Protein AF-A0A177B6X5-F1 (afdb_monomer_lite)

Radius of gyration: 15.67 Å; chains: 1; bounding box: 40×33×41 Å

InterPro domains:
  IPR001781 Zinc finger, LIM-type [PF00412] (21-70)
  IPR001781 Zinc finger, LIM-type [PS50023] (19-98)
  IPR001781 Zinc finger, LIM-type [SM00132] (20-82)
  IPR047172 Ajuba-like [PTHR24219] (16-93)

pLDDT: mean 72.61, std 14.06, range [36.62, 90.25]

Organism: NCBI:txid1819745

Structure (mmCIF, N/CA/C/O backbone):
data_AF-A0A177B6X5-F1
#
_entry.id   AF-A0A177B6X5-F1
#
loop_
_atom_site.group_PDB
_atom_site.id
_atom_site.type_symbol
_atom_site.label_atom_id
_atom_site.label_alt_id
_atom_site.label_comp_id
_atom_site.label_asym_id
_atom_site.label_entity_id
_atom_site.label_seq_id
_atom_site.pdbx_PDB_ins_code
_atom_site.Cartn_x
_atom_site.Cartn_y
_atom_site.Cartn_z
_atom_site.occupancy
_atom_site.B_iso_or_equiv
_atom_site.auth_seq_id
_atom_site.auth_comp_id
_atom_site.auth_asym_id
_atom_site.auth_atom_id
_atom_site.pdbx_PDB_model_num
ATOM 1 N N . MET A 1 1 ? -4.250 -20.532 -5.110 1.00 36.62 1 MET A N 1
ATOM 2 C CA . MET A 1 1 ? -3.025 -20.777 -5.907 1.00 36.62 1 MET A CA 1
ATOM 3 C C . MET A 1 1 ? -2.507 -19.442 -6.436 1.00 36.62 1 MET A C 1
ATOM 5 O O . MET A 1 1 ? -3.036 -18.935 -7.416 1.00 36.62 1 MET A O 1
ATOM 9 N N . ARG A 1 2 ? -1.559 -18.801 -5.737 1.00 36.91 2 ARG A N 1
ATOM 10 C CA . ARG A 1 2 ? -0.996 -17.506 -6.157 1.00 36.91 2 ARG A CA 1
ATOM 11 C C . ARG A 1 2 ? -0.035 -17.756 -7.324 1.00 36.91 2 ARG A C 1
ATOM 13 O O . ARG A 1 2 ? 1.074 -18.230 -7.109 1.00 36.91 2 ARG A O 1
ATOM 20 N N . ARG A 1 3 ? -0.489 -17.509 -8.558 1.00 40.50 3 ARG A N 1
ATOM 21 C CA . ARG A 1 3 ? 0.345 -17.580 -9.767 1.00 40.50 3 ARG A CA 1
ATOM 22 C C . ARG A 1 3 ? 1.427 -16.503 -9.676 1.00 40.50 3 ARG A C 1
ATOM 24 O O . ARG A 1 3 ? 1.149 -15.323 -9.865 1.00 40.50 3 ARG A O 1
ATOM 31 N N . ILE A 1 4 ? 2.649 -16.907 -9.345 1.00 39.78 4 ILE A N 1
ATOM 32 C CA . ILE A 1 4 ? 3.830 -16.055 -9.464 1.00 39.78 4 ILE A CA 1
ATOM 33 C C . ILE A 1 4 ? 4.163 -16.004 -10.958 1.00 39.78 4 ILE A C 1
ATOM 35 O O . ILE A 1 4 ? 4.698 -16.960 -11.511 1.00 39.78 4 ILE A O 1
ATOM 39 N N . LEU A 1 5 ? 3.785 -14.915 -11.629 1.00 44.38 5 LEU A N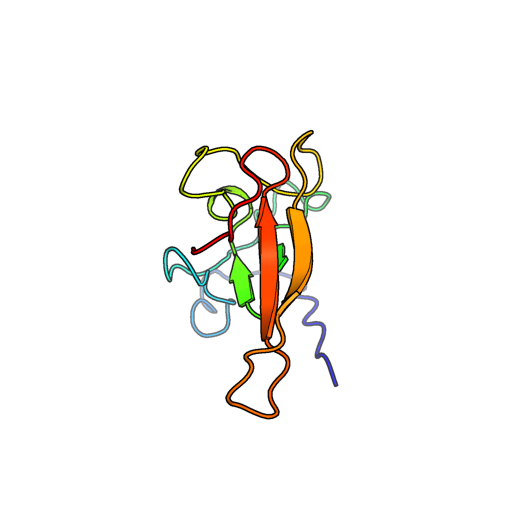 1
ATOM 40 C CA . LEU A 1 5 ? 4.213 -14.649 -13.000 1.00 44.38 5 LEU A CA 1
ATOM 41 C C . LEU A 1 5 ? 5.642 -14.097 -12.946 1.00 44.38 5 LEU A C 1
ATOM 43 O O . LEU A 1 5 ? 5.855 -12.919 -12.662 1.00 44.38 5 LEU A O 1
ATOM 47 N N . ILE A 1 6 ? 6.623 -14.973 -13.162 1.00 44.53 6 ILE A N 1
ATOM 48 C CA . ILE A 1 6 ? 8.006 -14.577 -13.432 1.00 44.53 6 ILE A CA 1
ATOM 49 C C . ILE A 1 6 ? 8.035 -14.129 -14.896 1.00 44.53 6 ILE A C 1
ATOM 51 O O . ILE A 1 6 ? 8.151 -14.954 -15.798 1.00 44.53 6 ILE A O 1
ATOM 55 N N . PHE A 1 7 ? 7.866 -12.831 -15.151 1.00 49.38 7 PHE A N 1
ATOM 56 C CA . PHE A 1 7 ? 8.019 -12.292 -16.502 1.00 49.38 7 PHE A CA 1
ATOM 57 C C . PHE A 1 7 ?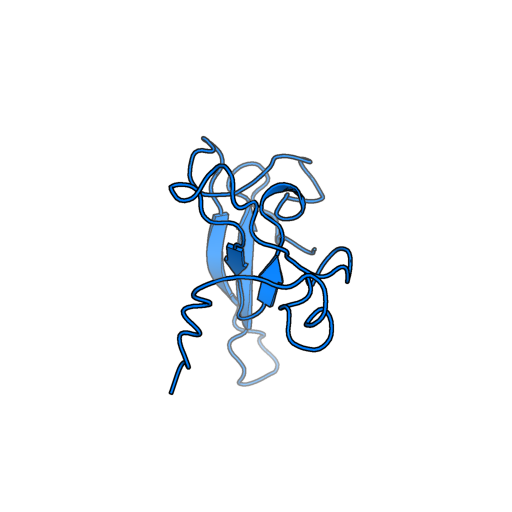 9.509 -12.277 -16.865 1.00 49.38 7 PHE A C 1
ATOM 59 O O . PHE A 1 7 ? 10.258 -11.383 -16.470 1.00 49.38 7 PHE A O 1
ATOM 66 N N . CYS A 1 8 ? 9.944 -13.307 -17.588 1.00 40.31 8 CYS A N 1
ATOM 67 C CA . CYS A 1 8 ? 11.236 -13.347 -18.253 1.00 40.31 8 CYS A CA 1
ATOM 68 C C . CYS A 1 8 ? 11.077 -12.708 -19.642 1.00 40.31 8 CYS A C 1
ATOM 70 O O . CYS A 1 8 ? 10.379 -13.254 -20.487 1.00 40.31 8 CYS A O 1
ATOM 72 N N . SER A 1 9 ? 11.734 -11.563 -19.846 1.00 60.78 9 SER A N 1
ATOM 73 C CA . SER A 1 9 ? 12.006 -10.914 -21.141 1.00 60.78 9 SER A CA 1
ATOM 74 C C . SER A 1 9 ? 10.838 -10.278 -21.927 1.00 60.78 9 SER A C 1
ATOM 76 O O . SER A 1 9 ? 9.956 -10.952 -22.431 1.00 60.78 9 SER A O 1
ATOM 78 N N . LEU A 1 10 ? 10.962 -8.954 -22.118 1.00 58.59 10 LEU A N 1
ATOM 79 C CA . LEU A 1 10 ? 10.529 -8.132 -23.265 1.00 58.59 10 LEU A CA 1
ATOM 80 C C . LEU A 1 10 ? 9.077 -8.236 -23.781 1.00 58.59 10 LEU A C 1
ATOM 82 O O . LEU A 1 10 ? 8.710 -9.168 -24.482 1.00 58.59 10 LEU A O 1
ATOM 86 N N . THR A 1 11 ? 8.312 -7.155 -23.613 1.00 45.25 11 THR A N 1
ATOM 87 C CA . THR A 1 11 ? 7.782 -6.271 -24.683 1.00 45.25 11 THR A CA 1
ATOM 88 C C . THR A 1 11 ? 6.737 -5.335 -24.066 1.00 45.25 11 THR A C 1
ATOM 90 O O . THR A 1 11 ? 5.945 -5.720 -23.212 1.00 45.25 11 THR A O 1
ATOM 93 N N . ILE A 1 12 ? 6.740 -4.070 -24.483 1.00 52.19 12 ILE A N 1
ATOM 94 C CA . ILE A 1 12 ? 5.847 -2.991 -24.016 1.00 52.19 12 ILE A CA 1
ATOM 95 C C . ILE A 1 12 ? 4.348 -3.246 -24.346 1.00 52.19 12 ILE A C 1
ATOM 97 O O . ILE A 1 12 ? 3.489 -2.424 -24.042 1.00 52.19 12 ILE A O 1
ATOM 101 N N . SER A 1 13 ? 4.015 -4.398 -24.941 1.00 45.38 13 SER A N 1
ATOM 102 C CA . SER A 1 13 ? 2.703 -4.754 -25.498 1.00 45.38 13 SER A CA 1
ATOM 103 C C . SER A 1 13 ? 1.706 -5.402 -24.527 1.00 45.38 13 SER A C 1
ATOM 105 O O . SER A 1 13 ? 0.541 -5.544 -24.881 1.00 45.38 13 SER A O 1
ATOM 107 N N . GLU A 1 14 ? 2.094 -5.752 -23.299 1.00 53.81 14 GLU A N 1
ATOM 108 C CA . GLU A 1 14 ? 1.218 -6.456 -22.338 1.00 53.81 14 GLU A CA 1
ATOM 109 C C . GLU A 1 14 ? 0.696 -5.541 -21.207 1.00 53.81 14 GLU A C 1
ATOM 111 O O . GLU A 1 14 ? 0.477 -5.967 -20.072 1.00 53.81 14 GLU A O 1
ATOM 116 N N . SER A 1 15 ? 0.421 -4.264 -21.503 1.00 53.88 15 SER A N 1
ATOM 117 C CA . SER A 1 15 ? -0.293 -3.362 -20.576 1.00 53.88 15 SER A CA 1
ATOM 118 C C . SER A 1 15 ? -1.672 -3.899 -20.152 1.00 53.88 15 SER A C 1
ATOM 120 O O . SER A 1 15 ? -2.189 -3.512 -19.104 1.00 53.88 15 SER A O 1
ATOM 122 N N . LYS A 1 16 ? -2.252 -4.833 -20.924 1.00 57.84 16 LYS A N 1
ATOM 123 C CA . LYS A 1 16 ? -3.514 -5.521 -20.605 1.00 57.84 16 LYS A CA 1
ATOM 124 C C . LYS A 1 16 ? -3.442 -6.418 -19.365 1.00 57.84 16 LYS A C 1
ATOM 126 O O . LYS A 1 16 ? -4.467 -6.578 -18.708 1.00 57.84 16 LYS A O 1
ATOM 131 N N . PHE A 1 17 ? -2.276 -6.978 -19.038 1.00 68.56 17 PHE A N 1
ATOM 132 C CA . PHE A 1 17 ? -2.121 -7.940 -17.934 1.00 68.56 17 PHE A CA 1
ATOM 133 C C . PHE A 1 17 ? -1.238 -7.431 -16.793 1.00 68.56 17 PHE A C 1
ATOM 135 O O . PHE A 1 17 ? -1.098 -8.104 -15.768 1.00 68.56 17 PHE A O 1
ATOM 142 N N . ALA A 1 18 ? -0.658 -6.238 -16.938 1.00 76.69 18 ALA A N 1
ATOM 143 C CA . ALA A 1 18 ? 0.075 -5.601 -15.858 1.00 76.69 18 ALA A CA 1
ATOM 144 C C . ALA A 1 18 ? -0.868 -5.306 -14.670 1.00 76.69 18 ALA A C 1
ATOM 146 O O . ALA A 1 18 ? -1.964 -4.770 -14.873 1.00 76.69 18 ALA A O 1
ATOM 147 N N . PRO A 1 19 ? -0.461 -5.620 -13.424 1.00 84.00 19 PRO A N 1
ATOM 148 C CA . PRO A 1 19 ? -1.225 -5.230 -12.245 1.00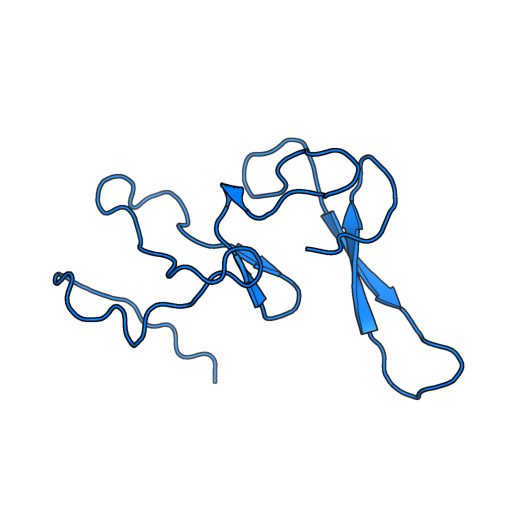 84.00 19 PRO A CA 1
ATOM 149 C C . PRO A 1 19 ? -1.360 -3.707 -12.219 1.00 84.00 19 PRO A C 1
ATOM 151 O O . PRO A 1 19 ? -0.395 -2.983 -12.476 1.00 84.00 19 PRO A O 1
ATOM 154 N N . LYS A 1 20 ? -2.559 -3.216 -11.914 1.00 87.12 20 LYS A N 1
ATOM 155 C CA . LYS A 1 20 ? -2.837 -1.781 -11.825 1.00 87.12 20 LYS A CA 1
ATOM 156 C C . LYS A 1 20 ? -2.712 -1.323 -10.386 1.00 87.12 20 LYS A C 1
ATOM 158 O O . LYS A 1 20 ? -3.189 -2.000 -9.478 1.00 87.12 20 LYS A O 1
ATOM 163 N N . CYS A 1 21 ? -2.113 -0.158 -10.180 1.00 89.50 21 CYS A N 1
ATOM 164 C CA . CYS A 1 21 ? -2.074 0.439 -8.858 1.00 89.50 21 CYS A CA 1
ATOM 165 C C . CYS A 1 21 ? -3.489 0.810 -8.411 1.00 89.50 21 CYS A C 1
ATOM 167 O O . CYS A 1 21 ? -4.224 1.492 -9.124 1.00 89.50 21 CYS A O 1
ATOM 169 N N . PHE A 1 22 ? -3.870 0.404 -7.203 1.00 90.00 22 PHE A N 1
ATOM 170 C CA . PHE A 1 22 ? -5.192 0.704 -6.671 1.00 90.00 22 PHE A CA 1
ATOM 171 C C . PHE A 1 22 ? -5.421 2.210 -6.475 1.00 90.00 22 PHE A C 1
ATOM 173 O O . PHE A 1 22 ? -6.551 2.657 -6.656 1.00 90.00 22 PHE A O 1
ATOM 180 N N . LYS A 1 23 ? -4.366 2.987 -6.190 1.00 89.19 23 LYS A N 1
ATOM 181 C CA . LYS A 1 23 ? -4.431 4.443 -6.004 1.00 89.19 23 LYS A CA 1
ATOM 182 C C . LYS A 1 23 ? -4.566 5.207 -7.324 1.00 89.19 23 LYS A C 1
ATOM 184 O O . LYS A 1 23 ? -5.592 5.824 -7.574 1.00 89.19 23 LYS A O 1
ATOM 189 N N . CYS A 1 24 ? -3.548 5.155 -8.187 1.00 90.25 24 CYS A N 1
ATOM 190 C CA . CYS A 1 24 ? -3.515 5.958 -9.418 1.00 90.25 24 CYS A CA 1
ATOM 191 C C . CYS A 1 24 ? -4.154 5.277 -10.637 1.00 90.25 24 CYS A C 1
ATOM 193 O O . CYS A 1 24 ? -4.276 5.910 -11.675 1.00 90.25 24 CYS A O 1
ATOM 195 N N . LYS A 1 25 ? -4.555 4.002 -10.532 1.00 89.19 25 LYS A N 1
ATOM 196 C CA . LYS A 1 25 ? -5.153 3.177 -11.605 1.00 89.19 25 LYS A CA 1
ATOM 197 C C . LYS A 1 25 ? -4.245 2.872 -12.805 1.00 89.19 25 LYS A C 1
ATOM 199 O O . LYS A 1 25 ? -4.631 2.067 -13.653 1.00 89.19 25 LYS A O 1
ATOM 204 N N . GLU A 1 26 ? -3.030 3.407 -12.822 1.00 87.81 26 GLU A N 1
ATOM 205 C CA . GLU A 1 26 ? -2.020 3.142 -13.847 1.00 87.81 26 GLU A CA 1
ATOM 206 C C . GLU A 1 26 ? -1.347 1.765 -13.674 1.00 87.81 26 GLU A C 1
ATOM 208 O O . GLU A 1 26 ? -1.237 1.257 -12.547 1.00 87.81 26 GLU A O 1
ATOM 213 N N . PRO A 1 27 ? -0.876 1.134 -14.769 1.00 85.38 27 PRO A N 1
ATOM 214 C CA . PRO A 1 27 ? -0.155 -0.132 -14.709 1.00 85.38 27 PRO A CA 1
ATOM 215 C C . PRO A 1 27 ? 1.173 -0.001 -13.945 1.00 85.38 27 PRO A C 1
ATOM 217 O O . PRO A 1 27 ? 1.900 0.990 -14.048 1.00 85.38 27 PRO A O 1
ATOM 220 N N . ILE A 1 28 ? 1.524 -1.033 -13.177 1.00 84.81 28 ILE A N 1
ATOM 221 C CA . ILE A 1 28 ? 2.797 -1.115 -12.457 1.00 84.81 28 ILE A CA 1
ATOM 222 C C . ILE A 1 28 ? 3.807 -1.859 -13.330 1.00 84.81 28 ILE A C 1
ATOM 224 O O . ILE A 1 28 ? 3.814 -3.090 -13.386 1.00 84.81 28 ILE A O 1
ATOM 228 N N . ILE A 1 29 ? 4.659 -1.099 -14.019 1.00 80.88 29 ILE A N 1
ATOM 229 C CA . ILE A 1 29 ? 5.672 -1.632 -14.936 1.00 80.88 29 ILE A CA 1
ATOM 230 C C . ILE A 1 29 ? 7.015 -1.759 -14.198 1.00 80.88 29 ILE A C 1
ATOM 232 O O . ILE A 1 29 ? 7.517 -0.754 -13.684 1.00 80.88 29 ILE A O 1
ATOM 236 N N . PRO A 1 30 ? 7.629 -2.957 -14.141 1.00 72.06 30 PRO A N 1
ATOM 237 C CA . PRO A 1 30 ? 8.947 -3.123 -13.545 1.00 72.06 30 PRO A CA 1
ATOM 238 C C . PRO A 1 30 ? 10.019 -2.340 -14.304 1.00 72.06 30 PRO A C 1
ATOM 240 O O . PRO A 1 30 ? 10.164 -2.480 -15.520 1.00 72.06 30 PRO A O 1
ATOM 243 N N . LYS A 1 31 ? 10.815 -1.539 -13.589 1.00 68.62 31 LYS A N 1
ATOM 244 C CA . LYS A 1 31 ? 11.972 -0.856 -14.181 1.00 68.62 31 LYS A CA 1
ATOM 245 C C . LYS A 1 31 ? 13.093 -1.880 -14.384 1.00 68.62 31 LYS A C 1
ATOM 247 O O . LYS A 1 31 ? 13.696 -2.344 -13.422 1.00 68.62 31 LYS A O 1
ATOM 252 N N . LEU A 1 32 ? 13.396 -2.213 -15.641 1.00 65.62 32 LEU A N 1
ATOM 253 C CA . LEU A 1 32 ? 14.388 -3.239 -16.011 1.00 65.62 32 LEU A CA 1
ATOM 254 C C . LEU A 1 32 ? 15.808 -2.965 -15.486 1.00 65.62 32 LEU A C 1
ATOM 256 O O . LEU A 1 32 ? 16.599 -3.898 -15.347 1.00 65.62 32 LEU A O 1
ATOM 260 N N . MET A 1 33 ? 16.126 -1.697 -15.209 1.00 60.81 33 MET A N 1
ATOM 261 C CA . MET A 1 33 ? 17.455 -1.269 -14.770 1.00 60.81 33 MET A CA 1
ATOM 262 C C . MET A 1 33 ? 17.760 -1.622 -13.310 1.00 60.81 33 MET A C 1
ATOM 264 O O . MET A 1 33 ? 18.927 -1.658 -12.943 1.00 60.81 33 MET A O 1
ATOM 268 N N . ASP A 1 34 ? 16.749 -1.903 -12.482 1.00 62.69 34 ASP A N 1
ATOM 269 C CA . ASP A 1 34 ? 16.930 -2.060 -11.034 1.00 62.69 34 ASP A CA 1
ATOM 270 C C . ASP A 1 34 ? 16.267 -3.358 -10.544 1.00 62.69 34 ASP A C 1
ATOM 272 O O . ASP A 1 34 ? 15.302 -3.362 -9.780 1.00 62.69 34 ASP A O 1
ATOM 276 N N . ARG A 1 35 ? 16.781 -4.499 -11.034 1.00 63.22 35 ARG A N 1
ATOM 277 C CA . ARG A 1 35 ? 16.234 -5.849 -10.766 1.00 63.22 35 ARG A CA 1
ATOM 278 C C . ARG A 1 35 ? 16.209 -6.224 -9.281 1.00 63.22 35 ARG A C 1
ATOM 280 O O . ARG A 1 35 ? 15.456 -7.112 -8.895 1.00 63.22 35 ARG A O 1
ATOM 287 N N . ASN A 1 36 ? 17.020 -5.554 -8.464 1.00 66.06 36 ASN A N 1
ATOM 288 C CA . ASN A 1 36 ? 17.126 -5.815 -7.030 1.00 66.06 36 ASN A CA 1
ATOM 289 C C . ASN A 1 36 ? 16.089 -5.052 -6.198 1.00 66.06 36 ASN A C 1
ATOM 291 O O . ASN A 1 36 ? 15.984 -5.300 -4.996 1.00 66.06 36 ASN A O 1
ATOM 295 N N . LYS A 1 37 ? 15.317 -4.138 -6.800 1.00 64.44 37 LYS A N 1
ATOM 296 C CA . LYS A 1 37 ? 14.256 -3.417 -6.095 1.00 64.44 37 LYS A CA 1
ATOM 297 C C . LYS A 1 37 ? 12.886 -3.974 -6.472 1.00 64.44 37 LYS A C 1
ATOM 299 O O . LYS A 1 37 ? 12.594 -4.145 -7.659 1.00 64.44 37 LYS A O 1
ATOM 304 N N . PRO A 1 38 ? 12.004 -4.228 -5.487 1.00 68.25 38 PRO A N 1
ATOM 305 C CA . PRO A 1 38 ? 10.623 -4.555 -5.798 1.00 68.25 38 PRO A CA 1
ATOM 306 C C . PRO A 1 38 ? 10.017 -3.406 -6.611 1.00 68.25 38 PRO A C 1
ATOM 308 O O . PRO A 1 38 ? 10.306 -2.244 -6.361 1.00 68.25 38 PRO A O 1
ATOM 311 N N . SER A 1 39 ? 9.196 -3.719 -7.611 1.00 74.56 39 SER A N 1
ATOM 312 C CA . SER A 1 39 ? 8.518 -2.692 -8.421 1.00 74.56 39 SER A CA 1
ATOM 313 C C . SER A 1 39 ? 7.103 -2.377 -7.922 1.00 74.56 39 SER A C 1
ATOM 315 O O . SER A 1 39 ? 6.511 -1.386 -8.341 1.00 74.56 39 SER A O 1
ATOM 317 N N . ARG A 1 40 ? 6.556 -3.210 -7.024 1.00 81.06 40 ARG A N 1
ATOM 318 C CA . ARG A 1 40 ? 5.193 -3.090 -6.488 1.00 81.06 40 ARG A CA 1
ATOM 319 C C . ARG A 1 40 ? 5.124 -3.457 -5.009 1.00 81.06 40 ARG A C 1
ATOM 321 O O . ARG A 1 40 ? 5.939 -4.247 -4.532 1.00 81.06 40 ARG A O 1
ATOM 328 N N . LEU A 1 41 ? 4.109 -2.941 -4.326 1.00 84.44 41 LEU A N 1
ATOM 329 C CA . LEU A 1 41 ? 3.727 -3.315 -2.965 1.00 84.44 41 LEU A CA 1
ATOM 330 C C . LEU A 1 41 ? 2.352 -3.977 -2.969 1.00 84.44 41 LEU A C 1
ATOM 332 O O . LEU A 1 41 ? 1.467 -3.557 -3.709 1.00 84.44 41 LEU A O 1
ATOM 336 N N . LEU A 1 42 ? 2.192 -4.998 -2.129 1.00 84.50 42 LEU A N 1
ATOM 337 C CA . LEU A 1 42 ? 0.923 -5.679 -1.887 1.00 84.50 42 LEU A CA 1
ATOM 338 C C . LEU A 1 42 ? 0.440 -5.326 -0.484 1.00 84.50 42 LEU A C 1
ATOM 340 O O . LEU A 1 42 ? 1.130 -5.613 0.494 1.00 84.50 42 LEU A O 1
ATOM 344 N N . ALA A 1 43 ? -0.738 -4.718 -0.387 1.00 81.69 43 ALA A N 1
ATOM 345 C CA . ALA A 1 43 ? -1.328 -4.310 0.881 1.00 81.69 43 ALA A CA 1
ATOM 346 C C . ALA A 1 43 ? -2.848 -4.505 0.827 1.00 81.69 43 ALA A C 1
ATOM 348 O O . ALA A 1 43 ? -3.487 -4.018 -0.102 1.00 81.69 43 ALA A O 1
ATOM 349 N N . LEU A 1 44 ? -3.425 -5.222 1.801 1.00 82.62 44 LEU A N 1
ATOM 350 C CA . LEU A 1 44 ? -4.863 -5.552 1.832 1.00 82.62 44 LEU A CA 1
ATOM 351 C C . LEU A 1 44 ? -5.365 -6.162 0.507 1.00 82.62 44 LEU A C 1
ATOM 353 O O . LEU A 1 44 ? -6.369 -5.721 -0.047 1.00 82.62 44 LEU A O 1
ATOM 357 N N . ASP A 1 45 ? -4.603 -7.119 -0.033 1.00 81.75 45 ASP A N 1
ATOM 358 C CA . ASP A 1 45 ? -4.854 -7.781 -1.326 1.00 81.75 45 ASP A CA 1
ATOM 359 C C . ASP A 1 45 ? -4.958 -6.833 -2.540 1.00 81.75 45 ASP A C 1
ATOM 361 O O . ASP A 1 45 ? -5.495 -7.196 -3.585 1.00 81.75 45 ASP A O 1
ATOM 365 N N . LYS A 1 46 ? -4.400 -5.622 -2.428 1.00 85.75 46 LYS A N 1
ATOM 366 C CA . LYS A 1 46 ? -4.320 -4.627 -3.502 1.00 85.75 46 LYS A CA 1
ATOM 367 C C . LYS A 1 46 ? -2.867 -4.334 -3.867 1.00 85.75 46 LYS A C 1
ATOM 369 O O . LYS A 1 46 ? -1.995 -4.285 -2.997 1.00 85.75 46 LYS A O 1
ATOM 374 N N . ASP A 1 47 ? -2.624 -4.104 -5.154 1.00 87.69 47 ASP A N 1
ATOM 375 C CA . ASP A 1 47 ? -1.321 -3.707 -5.686 1.00 87.69 47 ASP A CA 1
ATOM 376 C C . ASP A 1 47 ? -1.151 -2.180 -5.684 1.00 87.69 47 ASP A C 1
ATOM 378 O O . ASP A 1 47 ? -2.062 -1.428 -6.040 1.00 87.69 47 ASP A O 1
ATOM 382 N N . TYR A 1 48 ? 0.047 -1.708 -5.344 1.00 86.50 48 TYR A N 1
ATOM 383 C CA . TYR A 1 48 ? 0.412 -0.293 -5.367 1.00 86.50 48 TYR A CA 1
ATOM 384 C C . TYR A 1 48 ? 1.798 -0.081 -5.973 1.00 86.50 48 TYR A C 1
ATOM 386 O O . TYR A 1 48 ? 2.701 -0.903 -5.786 1.00 86.50 48 TYR A O 1
ATOM 394 N N . HIS A 1 49 ? 2.009 1.059 -6.640 1.00 87.56 49 HIS A N 1
ATOM 395 C CA . HIS A 1 49 ? 3.372 1.566 -6.813 1.00 87.56 49 HIS A CA 1
ATOM 396 C C . HIS A 1 49 ? 3.960 1.897 -5.439 1.00 87.56 49 HIS A C 1
ATOM 398 O O . HIS A 1 49 ? 3.246 2.377 -4.557 1.00 87.56 49 HIS A O 1
ATOM 404 N N . ILE A 1 50 ? 5.272 1.716 -5.283 1.00 83.88 50 ILE A N 1
ATOM 405 C CA . ILE A 1 50 ? 5.987 2.065 -4.044 1.00 83.88 50 ILE A CA 1
ATOM 406 C C . ILE A 1 50 ? 5.755 3.531 -3.658 1.00 83.88 50 ILE A C 1
ATOM 408 O O . ILE A 1 50 ? 5.469 3.835 -2.507 1.00 83.88 50 ILE A O 1
ATOM 412 N N . GLU A 1 51 ? 5.807 4.428 -4.641 1.00 83.44 51 GLU A N 1
ATOM 413 C CA . GLU A 1 51 ? 5.619 5.874 -4.459 1.00 83.44 51 GLU A CA 1
ATOM 414 C C . GLU A 1 51 ? 4.156 6.249 -4.168 1.00 83.44 51 GLU A C 1
ATOM 416 O O . GLU A 1 51 ? 3.867 7.257 -3.522 1.00 83.44 51 GLU A O 1
ATOM 421 N N . CYS A 1 52 ? 3.212 5.424 -4.631 1.00 87.19 52 CYS A N 1
ATOM 422 C CA . CYS A 1 52 ? 1.793 5.634 -4.373 1.00 87.19 52 CYS A CA 1
ATOM 423 C C . CYS A 1 52 ? 1.395 5.175 -2.968 1.00 87.19 52 CYS A C 1
ATOM 425 O O . CYS A 1 52 ? 0.420 5.704 -2.432 1.00 87.19 52 CYS A O 1
ATOM 427 N N . PHE A 1 53 ? 2.141 4.238 -2.367 1.00 86.88 53 PHE A N 1
ATOM 428 C CA . PHE A 1 53 ? 1.908 3.717 -1.021 1.00 86.88 53 PHE A CA 1
ATOM 429 C C . PHE A 1 53 ? 2.372 4.697 0.066 1.00 86.88 53 PHE A C 1
ATOM 431 O O . PHE A 1 53 ? 3.406 4.537 0.710 1.00 86.88 53 PHE A O 1
ATOM 438 N N . LYS A 1 54 ? 1.587 5.759 0.255 1.00 86.12 54 LYS A N 1
ATOM 439 C CA . LYS A 1 54 ? 1.806 6.802 1.261 1.00 86.12 54 LYS A CA 1
ATOM 440 C C . LYS A 1 54 ? 0.545 7.048 2.074 1.00 86.12 54 LYS A C 1
ATOM 442 O O . LYS A 1 54 ? -0.563 6.955 1.549 1.00 86.12 54 LYS A O 1
ATOM 447 N N . CYS A 1 55 ? 0.720 7.404 3.341 1.00 85.50 55 CYS A N 1
ATOM 448 C CA . CYS A 1 55 ? -0.396 7.808 4.188 1.00 85.50 55 CYS A CA 1
ATOM 449 C C . CYS A 1 55 ? -0.925 9.174 3.736 1.00 85.50 55 CYS A C 1
ATOM 451 O O . CYS A 1 55 ? -0.153 10.124 3.644 1.00 85.50 55 CYS A O 1
ATOM 453 N N . GLU A 1 56 ? -2.230 9.300 3.501 1.00 84.00 56 GLU A N 1
ATOM 454 C CA . GLU A 1 56 ? -2.836 10.565 3.058 1.00 84.00 56 GLU A CA 1
ATOM 455 C C . GLU A 1 56 ? -2.773 11.675 4.108 1.00 84.00 56 GLU A C 1
ATOM 457 O O . GLU A 1 56 ? -2.667 12.847 3.763 1.00 84.00 56 GLU A O 1
ATOM 462 N N . LYS A 1 57 ? -2.776 11.318 5.397 1.00 83.19 57 LYS A N 1
ATOM 463 C CA . LYS A 1 57 ? -2.749 12.304 6.484 1.00 83.19 57 LYS A CA 1
ATOM 464 C C . LYS A 1 57 ? -1.361 12.891 6.713 1.00 83.19 57 LYS A C 1
ATOM 466 O O . LYS A 1 57 ? -1.229 14.095 6.892 1.00 83.19 57 LYS A O 1
ATOM 471 N N . CYS A 1 58 ? -0.322 12.053 6.737 1.00 86.12 58 CYS A N 1
ATOM 472 C CA . CYS A 1 58 ? 1.045 12.513 7.011 1.00 86.12 58 CYS A CA 1
ATOM 473 C C . CYS A 1 58 ? 1.923 12.643 5.761 1.00 86.12 58 CYS A C 1
ATOM 475 O O . CYS A 1 58 ? 3.071 13.060 5.878 1.00 86.12 58 CYS A O 1
ATOM 477 N N . ASN A 1 59 ? 1.412 12.276 4.581 1.00 82.94 59 ASN A N 1
ATOM 478 C CA . ASN A 1 59 ? 2.106 12.289 3.289 1.00 82.94 59 ASN A CA 1
ATOM 479 C C . ASN A 1 59 ? 3.432 11.514 3.239 1.00 82.94 59 ASN A C 1
ATOM 481 O O . ASN A 1 59 ? 4.169 11.613 2.258 1.00 82.94 59 ASN A O 1
ATOM 485 N N . LYS A 1 60 ? 3.732 10.702 4.258 1.00 83.06 60 LYS A N 1
ATOM 486 C CA . LYS A 1 60 ? 4.951 9.900 4.296 1.00 83.06 60 LYS A CA 1
ATOM 487 C C . LYS A 1 60 ? 4.779 8.620 3.491 1.00 83.06 60 LYS A C 1
ATOM 489 O O . LYS A 1 60 ? 3.758 7.935 3.613 1.00 83.06 60 LYS A O 1
ATOM 494 N N . GLN A 1 61 ? 5.798 8.302 2.701 1.00 82.69 61 GLN A N 1
ATOM 495 C CA . GLN A 1 61 ? 5.907 7.032 1.998 1.00 82.69 61 GLN A CA 1
ATOM 496 C C . GLN A 1 61 ? 6.085 5.899 3.010 1.00 82.69 61 GLN A C 1
ATOM 498 O O . GLN A 1 61 ? 6.836 6.025 3.975 1.00 82.69 61 GLN A O 1
ATOM 503 N N . LEU A 1 62 ? 5.373 4.803 2.788 1.00 80.06 62 LEU A N 1
ATOM 504 C CA . LEU A 1 62 ? 5.421 3.598 3.600 1.00 80.06 62 LEU A CA 1
ATOM 505 C C . LEU A 1 62 ? 5.981 2.486 2.710 1.00 80.06 62 LEU A C 1
ATOM 507 O O . LEU A 1 62 ? 5.590 2.362 1.553 1.00 80.06 62 LEU A O 1
ATOM 511 N N . GLY A 1 63 ? 6.921 1.681 3.194 1.00 73.06 63 GLY A N 1
ATOM 512 C CA . GLY A 1 63 ? 7.434 0.585 2.380 1.00 73.06 63 GLY A CA 1
ATOM 513 C C . GLY A 1 63 ? 8.779 0.016 2.820 1.00 73.06 63 GLY A C 1
ATOM 514 O O . GLY A 1 63 ? 9.369 0.435 3.814 1.00 73.06 63 GLY A O 1
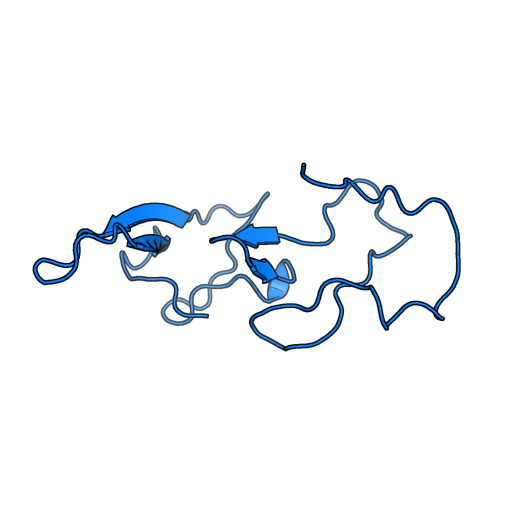ATOM 515 N N . PRO A 1 64 ? 9.287 -0.974 2.073 1.00 65.81 64 PRO A N 1
ATOM 516 C CA . PRO A 1 64 ? 10.603 -1.539 2.311 1.00 65.81 64 PRO A CA 1
ATOM 517 C C . PRO A 1 64 ? 11.676 -0.463 2.099 1.00 65.81 64 PRO A C 1
ATOM 519 O O . PRO A 1 64 ? 11.762 0.141 1.031 1.00 65.81 64 PRO A O 1
ATOM 522 N N . GLY A 1 65 ? 12.485 -0.225 3.133 1.00 66.69 65 GLY A N 1
ATOM 523 C CA . GLY A 1 65 ? 13.558 0.775 3.124 1.00 66.69 65 GLY A CA 1
ATOM 524 C C . GLY A 1 65 ? 13.171 2.161 3.654 1.00 66.69 65 GLY A C 1
ATOM 525 O O . GLY A 1 65 ? 14.051 3.009 3.769 1.00 66.69 65 GLY A O 1
ATOM 526 N N . THR A 1 66 ? 11.906 2.401 4.022 1.00 68.12 66 THR A N 1
ATOM 527 C CA . THR A 1 66 ? 11.504 3.625 4.742 1.00 68.12 66 THR A CA 1
ATOM 528 C C . THR A 1 66 ? 11.625 3.423 6.255 1.00 68.12 66 THR A C 1
ATOM 530 O O . THR A 1 66 ? 11.489 2.304 6.755 1.00 68.12 66 THR A O 1
ATOM 533 N N . LYS A 1 67 ? 11.873 4.498 7.020 1.00 68.94 67 LYS A N 1
ATOM 534 C CA . LYS A 1 67 ? 11.817 4.426 8.497 1.00 68.94 67 LYS A CA 1
ATOM 535 C C . LYS A 1 67 ? 10.375 4.254 8.979 1.00 68.94 67 LYS A C 1
ATOM 537 O O . LYS A 1 67 ? 10.120 3.719 10.056 1.00 68.94 67 LYS A O 1
ATOM 542 N N . GLU A 1 68 ? 9.437 4.722 8.171 1.00 78.12 68 GLU A N 1
ATOM 543 C CA . GLU A 1 68 ? 8.012 4.726 8.411 1.00 78.12 68 GLU A CA 1
ATOM 544 C C . GLU A 1 68 ? 7.404 3.346 8.166 1.00 78.12 68 GLU A C 1
ATOM 546 O O . GLU A 1 68 ? 7.661 2.707 7.145 1.00 78.12 68 GLU A O 1
ATOM 551 N N . LYS A 1 69 ? 6.574 2.902 9.114 1.00 77.50 69 LYS A N 1
ATOM 552 C CA . LYS A 1 69 ? 5.958 1.574 9.121 1.00 77.50 69 LYS A CA 1
ATOM 553 C C . LYS A 1 69 ? 4.435 1.681 9.084 1.00 77.50 69 LYS A C 1
ATOM 555 O O . LYS A 1 69 ? 3.851 2.653 9.571 1.00 77.50 69 LYS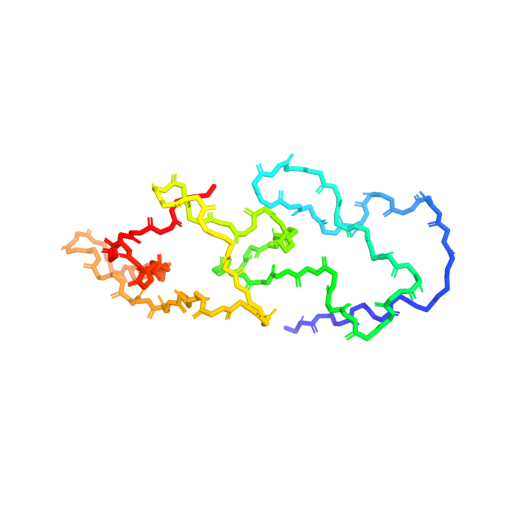 A O 1
ATOM 560 N N . CYS A 1 70 ? 3.797 0.650 8.548 1.00 81.88 70 CYS A N 1
ATOM 561 C CA . CYS A 1 70 ? 2.370 0.394 8.699 1.00 81.88 70 CYS A CA 1
ATOM 562 C C . CYS A 1 70 ? 2.163 -0.995 9.297 1.00 81.88 70 CYS A C 1
ATOM 564 O O . CYS A 1 70 ? 2.977 -1.889 9.061 1.00 81.88 70 CYS A O 1
ATOM 566 N N . TYR A 1 71 ? 1.088 -1.179 10.060 1.00 77.75 71 TYR A N 1
ATOM 567 C CA . TYR A 1 71 ? 0.772 -2.461 10.687 1.00 77.75 71 TYR A CA 1
ATOM 568 C C . TYR A 1 71 ? -0.674 -2.875 10.389 1.00 77.75 71 TYR A C 1
ATOM 570 O O . TYR A 1 71 ? -1.564 -2.018 10.395 1.00 77.75 71 TYR A O 1
ATOM 578 N N . PRO A 1 72 ? -0.906 -4.166 10.082 1.00 78.12 72 PRO A N 1
ATOM 579 C CA . PRO A 1 72 ? -2.242 -4.693 9.862 1.00 78.12 72 PRO A CA 1
ATOM 580 C C . PRO A 1 72 ? -2.991 -4.791 11.188 1.00 78.12 72 PRO A C 1
ATOM 582 O O . PRO A 1 72 ? -2.449 -5.267 12.185 1.00 78.12 72 PRO A O 1
ATOM 585 N N . ILE A 1 73 ? -4.248 -4.364 11.183 1.00 79.12 73 ILE A N 1
ATOM 586 C CA . ILE A 1 73 ? -5.173 -4.529 12.299 1.00 79.12 73 ILE A CA 1
ATOM 587 C C . ILE A 1 73 ? -6.430 -5.207 11.792 1.00 79.12 73 ILE A C 1
ATOM 589 O O . ILE A 1 73 ? -6.934 -4.892 10.716 1.00 79.12 73 ILE A O 1
ATOM 593 N N . GLN A 1 74 ? -6.939 -6.124 12.601 1.00 73.56 74 GLN A N 1
ATOM 594 C CA . GLN A 1 74 ? -8.268 -6.682 12.437 1.00 73.56 74 GLN A CA 1
ATOM 595 C C . GLN A 1 74 ? -9.275 -5.728 13.075 1.00 73.56 74 GLN A C 1
ATOM 597 O O . GLN A 1 74 ? -9.308 -5.574 14.293 1.00 73.56 74 GLN A O 1
ATOM 602 N N . ASN A 1 75 ? -10.073 -5.064 12.248 1.00 70.12 75 ASN A N 1
ATOM 603 C CA . ASN A 1 75 ? -11.209 -4.285 12.702 1.00 70.12 75 ASN A CA 1
ATOM 604 C C . ASN A 1 75 ? -12.448 -5.185 12.722 1.00 70.12 75 ASN A C 1
ATOM 606 O O . ASN A 1 75 ? -12.886 -5.685 11.682 1.00 70.12 75 ASN A O 1
ATOM 610 N N . ILE A 1 76 ? -12.988 -5.417 13.916 1.00 65.44 76 ILE A N 1
ATOM 611 C CA . ILE A 1 76 ? -14.243 -6.143 14.105 1.00 65.44 76 ILE A CA 1
ATOM 612 C C . ILE A 1 76 ? -15.352 -5.097 14.066 1.00 65.44 76 ILE A C 1
ATOM 614 O O . ILE A 1 76 ? -15.586 -4.385 15.043 1.00 65.44 76 ILE A O 1
ATOM 618 N N . LEU A 1 77 ? -16.023 -4.979 12.922 1.00 68.12 77 LEU A N 1
ATOM 619 C CA . LEU A 1 77 ? -17.1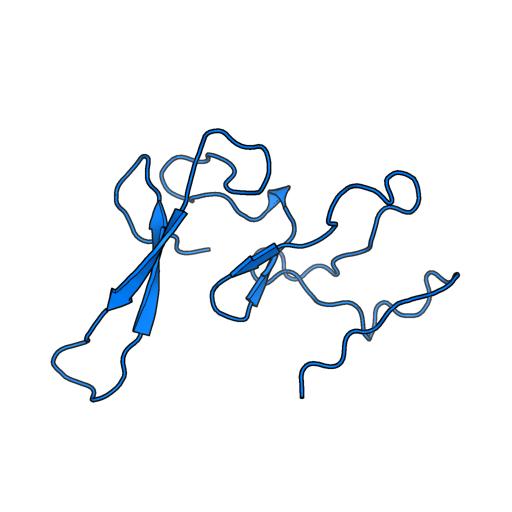91 -4.115 12.827 1.00 68.12 77 LEU A CA 1
ATOM 620 C C . LEU A 1 77 ? -18.343 -4.787 13.576 1.00 68.12 77 LEU A C 1
ATOM 622 O O . LEU A 1 77 ? -18.852 -5.819 13.158 1.00 68.12 77 LEU A O 1
ATOM 626 N N . TYR A 1 78 ? -18.768 -4.179 14.681 1.00 55.19 78 TYR A N 1
ATOM 627 C CA . TYR A 1 78 ? -19.748 -4.687 15.656 1.00 55.19 78 TYR A CA 1
ATOM 628 C C . TYR A 1 78 ? -21.144 -5.026 15.092 1.00 55.19 78 TYR A C 1
ATOM 630 O O . TYR A 1 78 ? -21.980 -5.544 15.822 1.00 55.19 78 TYR A O 1
ATOM 638 N N . ASN A 1 79 ? -21.384 -4.807 13.796 1.00 61.22 79 ASN A N 1
ATOM 639 C CA . ASN A 1 79 ? -22.662 -5.065 13.129 1.00 61.22 79 ASN A CA 1
ATOM 640 C C . ASN A 1 79 ? -22.565 -6.047 11.948 1.00 61.22 79 ASN A C 1
ATOM 642 O O . ASN A 1 79 ? -23.568 -6.300 11.284 1.00 61.22 79 ASN A O 1
ATOM 646 N N . GLN A 1 80 ? -21.381 -6.587 11.647 1.00 60.56 80 GLN A N 1
ATOM 647 C CA . GLN A 1 80 ? -21.182 -7.541 10.558 1.00 60.56 80 GLN A CA 1
ATOM 648 C C . GLN A 1 80 ? -20.179 -8.601 11.026 1.00 60.56 80 GLN A C 1
ATOM 650 O O . GLN A 1 80 ? -19.121 -8.265 11.542 1.00 60.56 80 GLN A O 1
ATOM 655 N N . THR A 1 81 ? -20.462 -9.890 10.836 1.00 64.25 81 THR A N 1
ATOM 656 C CA . THR A 1 81 ? -19.558 -11.015 11.173 1.00 64.25 81 THR A CA 1
ATOM 657 C C . THR A 1 81 ? -18.262 -11.043 10.338 1.00 64.25 81 THR A C 1
ATOM 659 O O . THR A 1 81 ? -17.605 -12.075 10.218 1.00 64.25 81 THR A O 1
ATOM 662 N N . THR A 1 82 ? -17.902 -9.927 9.709 1.00 60.97 82 THR A N 1
ATOM 663 C CA . THR A 1 82 ? -16.755 -9.729 8.834 1.00 60.97 82 THR A CA 1
ATOM 664 C C . THR A 1 82 ? -15.642 -9.006 9.586 1.00 60.97 82 THR A C 1
ATOM 666 O O . THR A 1 82 ? -15.769 -7.857 10.002 1.00 60.97 82 THR A O 1
ATOM 669 N N . ILE A 1 83 ? -14.504 -9.683 9.716 1.00 70.56 83 ILE A N 1
ATOM 670 C CA . ILE A 1 83 ? -13.252 -9.061 10.144 1.00 70.56 83 ILE A CA 1
ATOM 671 C C . ILE A 1 83 ? -12.710 -8.270 8.950 1.00 70.56 83 ILE A C 1
ATOM 673 O O . ILE A 1 83 ? -12.397 -8.855 7.912 1.00 70.56 83 ILE A O 1
ATOM 677 N N . GLN A 1 84 ? -12.600 -6.950 9.081 1.00 72.19 84 GLN A N 1
ATOM 678 C CA . GLN A 1 84 ? -11.960 -6.111 8.072 1.00 72.19 84 GLN A CA 1
ATOM 679 C C . GLN A 1 84 ? -10.492 -5.906 8.437 1.00 72.19 84 GLN A C 1
ATOM 681 O O . GLN A 1 84 ? -10.175 -5.346 9.482 1.00 72.19 84 GLN A O 1
ATOM 686 N N . ASN A 1 85 ? -9.579 -6.348 7.572 1.00 76.50 85 ASN A N 1
ATOM 687 C CA . ASN A 1 85 ? -8.168 -6.011 7.724 1.00 76.50 85 ASN A CA 1
ATOM 688 C C . ASN A 1 85 ? -7.964 -4.562 7.271 1.00 76.50 85 ASN A C 1
ATOM 690 O O . ASN A 1 85 ? -8.225 -4.235 6.115 1.00 76.50 85 ASN A O 1
ATOM 694 N N . ILE A 1 86 ? -7.475 -3.716 8.170 1.00 80.38 86 ILE A N 1
ATOM 695 C CA . ILE A 1 86 ? -7.106 -2.326 7.898 1.00 80.38 86 ILE A CA 1
ATOM 696 C C . ILE A 1 86 ? -5.607 -2.141 8.131 1.00 80.38 86 ILE A C 1
ATOM 698 O O . ILE A 1 86 ? -4.975 -2.923 8.844 1.00 80.38 86 ILE A O 1
ATOM 702 N N . LEU A 1 87 ? -5.015 -1.107 7.540 1.00 82.38 87 LEU A N 1
ATOM 703 C CA . LEU A 1 87 ? -3.623 -0.735 7.796 1.00 82.38 87 LEU A CA 1
ATOM 704 C C . LEU A 1 87 ? -3.589 0.579 8.562 1.00 82.38 87 LEU A C 1
ATOM 706 O O . LEU A 1 87 ? -4.148 1.569 8.098 1.00 82.38 87 LEU A O 1
ATOM 710 N N . LEU A 1 88 ? -2.902 0.607 9.704 1.00 81.88 88 LEU A N 1
ATOM 711 C CA . LEU A 1 88 ? -2.632 1.854 10.416 1.00 81.88 88 LEU A CA 1
ATOM 712 C C . LEU A 1 88 ? -1.246 2.393 10.075 1.00 81.88 88 LEU A C 1
ATOM 714 O O . LEU A 1 88 ? -0.266 1.651 9.972 1.00 81.88 88 LEU A O 1
ATOM 718 N N . CYS A 1 89 ? -1.161 3.714 9.941 1.00 83.44 89 CYS A N 1
ATOM 719 C CA . CYS A 1 89 ? 0.104 4.427 9.838 1.00 83.44 89 CYS A CA 1
ATOM 720 C C . CYS A 1 89 ? 0.713 4.619 11.229 1.00 83.44 89 CYS A C 1
ATOM 722 O O . CYS A 1 89 ? 0.078 5.196 12.109 1.00 83.44 89 CYS A O 1
ATOM 724 N N . TYR A 1 90 ? 1.975 4.226 11.409 1.00 79.88 90 TYR A N 1
ATOM 725 C CA . TYR A 1 90 ? 2.688 4.375 12.683 1.00 79.88 90 TYR A CA 1
ATOM 726 C C . TYR A 1 90 ? 2.874 5.838 13.122 1.00 79.88 90 TYR A C 1
ATOM 728 O O . TYR A 1 90 ? 2.983 6.117 14.305 1.00 79.88 90 TYR A O 1
ATOM 736 N N . ASN A 1 91 ? 2.904 6.794 12.187 1.00 81.06 91 ASN A N 1
ATOM 737 C CA . ASN A 1 91 ? 3.152 8.199 12.535 1.00 81.06 91 ASN A CA 1
ATOM 738 C C . ASN A 1 91 ? 1.901 8.935 13.022 1.00 81.06 91 ASN A C 1
ATOM 740 O O . ASN A 1 91 ? 2.007 9.811 13.870 1.00 81.06 91 ASN A O 1
ATOM 744 N N . CYS A 1 92 ? 0.738 8.644 12.439 1.00 83.31 92 CYS A N 1
ATOM 745 C CA . CYS A 1 92 ? -0.499 9.347 12.780 1.00 83.31 92 CYS A CA 1
ATOM 746 C C . CYS A 1 92 ? -1.508 8.466 13.523 1.00 83.31 92 CYS A C 1
ATOM 748 O O . CYS A 1 92 ? -2.520 8.991 13.964 1.00 83.31 92 CYS A O 1
ATOM 750 N N . HIS A 1 93 ? -1.256 7.157 13.666 1.00 81.69 93 HIS A N 1
ATOM 751 C CA . HIS A 1 93 ? -2.174 6.165 14.250 1.00 81.69 93 HIS A CA 1
ATOM 752 C C . HIS A 1 93 ? -3.567 6.171 13.609 1.00 81.69 93 HIS A C 1
ATOM 754 O O . HIS A 1 93 ? -4.578 5.923 14.258 1.00 81.69 93 HIS A O 1
ATOM 760 N N . GLN A 1 94 ? -3.621 6.496 12.320 1.00 81.81 94 GLN A N 1
ATOM 761 C CA . GLN A 1 94 ? -4.858 6.560 11.551 1.00 81.81 94 GLN A CA 1
ATOM 762 C C . GLN A 1 94 ? -4.836 5.516 10.451 1.00 81.81 94 GLN A C 1
ATOM 764 O O . GLN A 1 94 ? -3.762 5.114 9.987 1.00 81.81 94 GLN A O 1
ATOM 769 N N . GLU A 1 95 ? -6.033 5.113 10.043 1.00 80.69 95 GLU A N 1
ATOM 770 C CA . GLU A 1 95 ? -6.232 4.223 8.912 1.00 80.69 95 GLU A CA 1
ATOM 771 C C . GLU A 1 95 ? -5.639 4.829 7.640 1.00 80.69 95 GLU A C 1
ATOM 773 O O . GLU A 1 95 ? -5.796 6.019 7.346 1.00 80.69 95 GLU A O 1
ATOM 778 N N . ILE A 1 96 ? -4.913 3.994 6.903 1.00 79.56 96 ILE A N 1
ATOM 779 C CA . ILE A 1 96 ? -4.366 4.313 5.594 1.00 79.56 96 ILE A CA 1
ATOM 780 C C . ILE A 1 96 ? -5.473 4.065 4.568 1.00 79.56 96 ILE A C 1
ATOM 782 O O . ILE A 1 96 ? -5.579 2.985 3.989 1.00 79.56 96 ILE A O 1
ATOM 786 N N . LEU A 1 97 ? -6.305 5.087 4.377 1.00 70.44 97 LEU A N 1
ATOM 787 C CA . LEU A 1 97 ? -7.187 5.219 3.221 1.00 70.44 97 LEU A CA 1
ATOM 788 C C . LEU A 1 97 ? -6.318 5.686 2.039 1.00 70.44 97 LEU A C 1
ATOM 790 O O . LEU A 1 97 ? -5.396 6.482 2.234 1.00 70.44 97 LEU A O 1
ATOM 794 N N . MET A 1 98 ? -6.498 5.090 0.861 1.00 66.62 98 MET A N 1
ATOM 795 C CA . MET A 1 98 ? -5.596 5.222 -0.291 1.00 66.62 98 MET A CA 1
ATOM 796 C C . MET A 1 98 ? -6.325 5.385 -1.605 1.00 66.62 98 MET A C 1
ATOM 798 O O . MET A 1 98 ? -7.359 4.695 -1.774 1.00 66.62 98 MET A O 1
#

Secondary structure (DSSP, 8-state):
--------S--TT-TTTSPBPTTT--B----TT-TTS-S-EEETTEEE-TTT-B-TTT--B-STT-S--EEEEEEE-TTSSPEEEEEEETTT-SB---

Foldseek 3Di:
DPPPPPDDDDDPPVLVPAAAAPQPRGGQDDDPVCVPDDSWDADQNGIHGQQRQAAPVVRDGEDPPDPWHKDWDFDDDPPDNDTRIFIATPVPRDTRDD

Sequence (98 aa):
MRRILIFCSLTISESKFAPKCFKCKEPIIPKLMDRNKPSRLLALDKDYHIECFKCEKCNKQLGPGTKEKCYPIQNILYNQTTIQNILLCYNCHQEILM